Protein AF-A0A2H6N221-F1 (afdb_monomer_lite)

Organism: NCBI:txid3147026

pLDDT: mean 87.52, std 16.19, range [50.09, 98.5]

Radius of gyration: 20.12 Å; chains: 1; bounding box: 54×36×45 Å

Secondary structure (DSSP, 8-state):
-EEE-TTSS-EEE------TT-EEHHHHHS--TTTTHHHHTTTS----SS---TTTTSPPHHHHHHHHHHHHHHHHHHHHTT------STTTEEEETTTEEEE-STTHHHHHT--TT-S-TTTTHHHHHHHHHHH-

Sequence (136 aa):
VFTTKAFGEHSLVFAYDFHAGGETMMSRHFNDPSADGYFTKRKWGQHDGPLPRQHAGLLPESLIWAYIVQLSSALRTIHTAGLACRVMDPTKILVTGKTRLRVNCVGVFDVLTFDNSQNNPLALMAQYQQADLISL

Structure (mmCIF, N/CA/C/O backbone):
data_AF-A0A2H6N221-F1
#
_entry.id   AF-A0A2H6N221-F1
#
loop_
_atom_site.group_PDB
_atom_site.id
_atom_site.type_symbol
_atom_site.label_atom_id
_atom_site.label_alt_id
_atom_site.label_comp_id
_atom_site.label_asym_id
_atom_site.label_entity_id
_atom_site.label_seq_id
_atom_site.pdbx_PDB_ins_code
_atom_site.Cartn_x
_atom_site.Cartn_y
_atom_site.Cartn_z
_atom_site.occupancy
_atom_site.B_iso_or_equiv
_atom_site.auth_seq_id
_atom_site.auth_comp_id
_atom_site.auth_asym_id
_atom_site.auth_atom_id
_atom_site.pdbx_PDB_model_num
ATOM 1 N N . VAL A 1 1 ? -12.665 -6.117 8.093 1.00 95.44 1 VAL A N 1
ATOM 2 C CA . VAL A 1 1 ? -11.878 -6.191 9.348 1.00 95.44 1 VAL A CA 1
ATOM 3 C C . VAL A 1 1 ? -12.764 -6.766 10.442 1.00 95.44 1 VAL A C 1
ATOM 5 O O . VAL A 1 1 ? -13.942 -6.431 10.459 1.00 95.44 1 VAL A O 1
ATOM 8 N N . PHE A 1 2 ? -12.254 -7.661 11.288 1.00 97.88 2 PHE A N 1
ATOM 9 C CA . PHE A 1 2 ? -13.006 -8.221 12.421 1.00 97.88 2 PHE A CA 1
ATOM 10 C C . PHE A 1 2 ? -12.068 -8.686 13.541 1.00 97.88 2 PHE A C 1
ATOM 12 O O . PHE A 1 2 ? -10.901 -8.981 13.290 1.00 97.88 2 PHE A O 1
ATOM 19 N N . THR A 1 3 ? -12.573 -8.761 14.773 1.00 98.25 3 THR A N 1
ATOM 20 C CA . THR A 1 3 ? -11.846 -9.325 15.919 1.00 98.25 3 THR A CA 1
ATOM 21 C C . THR A 1 3 ? -12.221 -10.792 16.122 1.00 98.25 3 THR A C 1
ATOM 23 O O . THR A 1 3 ? -13.339 -11.209 15.823 1.00 98.25 3 THR A O 1
ATOM 26 N N . THR A 1 4 ? -11.286 -11.608 16.605 1.00 98.31 4 THR A N 1
ATOM 27 C CA . THR A 1 4 ? -11.520 -13.036 16.855 1.00 98.31 4 THR A CA 1
ATOM 28 C C . THR A 1 4 ? -10.635 -13.562 17.980 1.00 98.31 4 THR A C 1
ATOM 30 O O . THR A 1 4 ? -9.592 -12.986 18.278 1.00 98.31 4 THR A O 1
ATOM 33 N N . LYS A 1 5 ? -11.063 -14.672 18.590 1.00 98.31 5 LYS A N 1
ATOM 34 C CA . LYS A 1 5 ? -10.266 -15.482 19.527 1.00 98.31 5 LYS A CA 1
ATOM 35 C C . LYS A 1 5 ? -9.899 -16.862 18.976 1.00 98.31 5 LYS A C 1
ATOM 37 O O . LYS A 1 5 ? -9.374 -17.698 19.704 1.00 98.31 5 LYS A O 1
ATOM 42 N N . ALA A 1 6 ? -10.184 -17.120 17.698 1.00 98.31 6 ALA A N 1
ATOM 43 C CA . ALA A 1 6 ? -9.991 -18.434 17.082 1.00 98.31 6 ALA A CA 1
ATOM 44 C C . ALA A 1 6 ? -8.524 -18.912 17.073 1.00 98.31 6 ALA A C 1
ATOM 46 O O . ALA A 1 6 ? -8.283 -20.108 16.962 1.00 98.31 6 ALA A O 1
ATOM 47 N N . PHE A 1 7 ? -7.558 -17.999 17.225 1.00 97.50 7 PHE A N 1
ATOM 48 C CA . PHE A 1 7 ? -6.124 -18.306 17.285 1.00 97.50 7 PHE A CA 1
ATOM 49 C C . PHE A 1 7 ? -5.602 -18.575 18.709 1.00 97.50 7 PHE A C 1
ATOM 51 O O . PHE A 1 7 ? -4.403 -18.746 18.894 1.00 97.50 7 PHE A O 1
ATOM 58 N N . GLY A 1 8 ? -6.478 -18.609 19.720 1.00 98.00 8 GLY A N 1
ATOM 59 C CA . GLY A 1 8 ? -6.095 -18.799 21.126 1.00 98.00 8 GLY A CA 1
ATOM 60 C C . GLY A 1 8 ? -5.760 -17.505 21.879 1.00 98.00 8 GLY A C 1
ATOM 61 O O . GLY A 1 8 ? -5.538 -17.544 23.085 1.00 98.00 8 GLY A O 1
ATOM 62 N N . GLU A 1 9 ? -5.791 -16.355 21.206 1.00 97.56 9 GLU A N 1
ATOM 63 C CA . GLU A 1 9 ? -5.550 -15.028 21.782 1.00 97.56 9 GLU A CA 1
ATOM 64 C C . GLU A 1 9 ? -6.491 -13.971 21.184 1.00 97.56 9 GLU A C 1
ATOM 66 O O . GLU A 1 9 ? -7.255 -14.251 20.263 1.00 97.56 9 GLU A O 1
ATOM 71 N N . HIS A 1 10 ? -6.472 -12.747 21.718 1.00 97.88 10 HIS A N 1
ATOM 72 C CA . HIS A 1 10 ? -7.235 -11.634 21.153 1.00 97.88 10 HIS A CA 1
ATOM 73 C C . HIS A 1 10 ? -6.572 -11.134 19.863 1.00 97.88 10 HIS A C 1
ATOM 75 O O . HIS A 1 10 ? -5.553 -10.452 19.919 1.00 97.88 10 HIS A O 1
ATOM 81 N N . SER A 1 11 ? -7.172 -11.426 18.708 1.00 97.88 11 SER A N 1
ATOM 82 C CA . SER A 1 11 ? -6.614 -11.067 17.400 1.00 97.88 11 SER A CA 1
ATOM 83 C C . SER A 1 11 ? -7.524 -10.121 16.617 1.00 97.88 11 SER A C 1
ATOM 85 O O . SER A 1 11 ? -8.754 -10.204 16.685 1.00 97.88 11 SER A O 1
ATOM 87 N N . LEU A 1 12 ? -6.907 -9.255 15.813 1.00 97.62 12 LEU A N 1
ATOM 88 C CA . LEU A 1 12 ? -7.564 -8.417 14.812 1.00 97.62 12 LEU A CA 1
ATOM 89 C C . LEU A 1 12 ? -7.182 -8.921 13.417 1.00 97.62 12 LEU A C 1
ATOM 91 O O . LEU A 1 12 ? -6.000 -9.043 13.103 1.00 97.62 12 LEU A O 1
ATOM 95 N N . VAL A 1 13 ? -8.176 -9.213 12.580 1.00 97.62 13 VAL A N 1
ATOM 96 C CA . VAL A 1 13 ? -7.981 -9.804 11.252 1.00 97.62 13 VAL A CA 1
ATOM 97 C C . VAL A 1 13 ? -8.405 -8.827 10.160 1.00 97.62 13 VAL A C 1
ATOM 99 O O . VAL A 1 13 ? -9.528 -8.307 10.145 1.00 97.62 13 VAL A O 1
ATOM 102 N N . PHE A 1 14 ? -7.503 -8.630 9.200 1.00 97.69 14 PHE A N 1
ATOM 103 C CA . PHE A 1 14 ? -7.739 -7.883 7.970 1.00 97.69 14 PHE A CA 1
ATOM 104 C C . PHE A 1 14 ? -7.826 -8.867 6.804 1.00 97.69 14 PHE A C 1
ATOM 106 O O . PHE A 1 14 ? -6.880 -9.599 6.529 1.00 97.69 14 PHE A O 1
ATOM 113 N N . ALA A 1 15 ? -8.981 -8.898 6.143 1.00 97.38 15 ALA A N 1
ATOM 114 C CA . ALA A 1 15 ? -9.203 -9.709 4.956 1.00 97.38 15 ALA A CA 1
ATOM 115 C C . ALA A 1 15 ? -9.028 -8.831 3.712 1.00 97.38 15 ALA A C 1
ATOM 117 O O . ALA A 1 15 ? -9.639 -7.765 3.628 1.00 97.38 15 ALA A O 1
ATOM 118 N N . TYR A 1 16 ? -8.205 -9.298 2.776 1.00 96.56 16 TYR A N 1
ATOM 119 C CA . TYR A 1 16 ? -7.918 -8.658 1.493 1.00 96.56 16 TYR A CA 1
ATOM 120 C C . TYR A 1 16 ? -8.149 -9.654 0.358 1.00 96.56 16 TYR A C 1
ATOM 122 O O . TYR A 1 16 ? -8.196 -10.866 0.587 1.00 96.56 16 TYR A O 1
ATOM 130 N N . ASP A 1 17 ? -8.236 -9.143 -0.867 1.00 96.94 17 ASP A N 1
ATOM 131 C CA . ASP A 1 17 ? -8.273 -9.984 -2.057 1.00 96.94 17 ASP A CA 1
ATOM 132 C C . ASP A 1 17 ? -6.998 -10.828 -2.172 1.00 96.94 17 ASP A C 1
ATOM 134 O O . ASP A 1 17 ? -5.873 -10.345 -2.006 1.00 96.94 17 ASP A O 1
ATOM 138 N N . PHE A 1 18 ? -7.173 -12.109 -2.494 1.00 96.12 18 PHE A N 1
ATOM 139 C CA . PHE A 1 18 ? -6.055 -13.007 -2.744 1.00 96.12 18 PHE A CA 1
ATOM 140 C C . PHE A 1 18 ? -5.535 -12.840 -4.176 1.00 96.12 18 PHE A C 1
ATOM 142 O O . PHE A 1 18 ? -6.284 -12.914 -5.153 1.00 96.12 18 PHE A O 1
ATOM 149 N N . HIS A 1 19 ? -4.221 -12.667 -4.311 1.00 95.62 19 HIS A N 1
ATOM 150 C CA . HIS A 1 19 ? -3.548 -12.546 -5.600 1.00 95.62 19 HIS A CA 1
ATOM 151 C C . HIS A 1 19 ? -2.468 -13.622 -5.740 1.00 95.62 19 HIS A C 1
ATOM 153 O O . HIS A 1 19 ? -1.372 -13.498 -5.195 1.00 95.62 19 HIS A O 1
ATOM 159 N N . ALA A 1 20 ? -2.786 -14.686 -6.484 1.00 95.75 20 ALA A N 1
ATOM 160 C CA . ALA A 1 20 ? -1.884 -15.814 -6.694 1.00 95.75 20 ALA A CA 1
ATOM 161 C C . ALA A 1 20 ? -0.568 -15.386 -7.369 1.00 95.75 20 ALA A C 1
ATOM 163 O O . ALA A 1 20 ? -0.574 -14.617 -8.333 1.00 95.75 20 ALA A O 1
ATOM 164 N N . GLY A 1 21 ? 0.556 -15.901 -6.862 1.00 93.44 21 GLY A N 1
ATOM 165 C CA . GLY A 1 21 ? 1.894 -15.584 -7.374 1.00 93.44 21 GLY A CA 1
ATOM 166 C C . GLY A 1 21 ? 2.346 -14.142 -7.123 1.00 93.44 21 GLY A C 1
ATOM 167 O O . GLY A 1 21 ? 3.283 -13.690 -7.773 1.00 93.44 21 GLY A O 1
ATOM 168 N N . GLY A 1 22 ? 1.671 -13.405 -6.234 1.00 94.81 22 GLY A N 1
ATOM 169 C CA . GLY A 1 22 ? 2.119 -12.085 -5.804 1.00 94.81 22 GLY A CA 1
ATOM 170 C C . GLY A 1 22 ? 3.364 -12.173 -4.927 1.00 94.81 22 GLY A C 1
ATOM 171 O O . GLY A 1 22 ? 3.369 -12.877 -3.922 1.00 94.81 22 GLY A O 1
ATOM 172 N N . GLU A 1 23 ? 4.399 -11.425 -5.292 1.00 95.69 23 GLU A N 1
ATOM 173 C CA . GLU A 1 23 ? 5.628 -11.254 -4.513 1.00 95.69 23 GLU A CA 1
ATOM 174 C C . GLU A 1 23 ? 5.773 -9.791 -4.091 1.00 95.69 23 GLU A C 1
ATOM 176 O O . GLU A 1 23 ? 5.263 -8.894 -4.762 1.00 95.69 23 GLU A O 1
ATOM 181 N N . THR A 1 24 ? 6.452 -9.514 -2.979 1.00 97.00 24 THR A N 1
ATOM 182 C CA . THR A 1 24 ? 6.713 -8.122 -2.595 1.00 97.00 24 THR A CA 1
ATOM 183 C C . THR A 1 24 ? 7.733 -7.496 -3.543 1.00 97.00 24 THR A C 1
ATOM 185 O O . THR A 1 24 ? 8.654 -8.164 -4.016 1.00 97.00 24 THR A O 1
ATOM 188 N N . MET A 1 25 ? 7.607 -6.194 -3.794 1.00 96.00 25 MET A N 1
ATOM 189 C CA . MET A 1 25 ? 8.588 -5.423 -4.556 1.00 96.00 25 MET A CA 1
ATOM 190 C C . MET A 1 25 ? 9.985 -5.563 -3.940 1.00 96.00 25 MET A C 1
ATOM 192 O O . MET A 1 25 ? 10.957 -5.724 -4.676 1.00 96.00 25 MET A O 1
ATOM 196 N N . MET A 1 26 ? 10.060 -5.595 -2.603 1.00 95.19 26 MET A N 1
ATOM 197 C CA . MET A 1 26 ? 11.273 -5.912 -1.844 1.00 95.19 26 MET A CA 1
ATOM 198 C C . MET A 1 26 ? 11.892 -7.246 -2.285 1.00 95.19 26 MET A C 1
ATOM 200 O O . MET A 1 26 ? 13.044 -7.283 -2.702 1.00 95.19 26 MET A O 1
ATOM 204 N N . SER A 1 27 ? 11.126 -8.340 -2.246 1.00 93.69 27 SER A N 1
ATOM 205 C CA . SER A 1 27 ? 11.622 -9.665 -2.643 1.00 93.69 27 SER A CA 1
ATOM 206 C C . SER A 1 27 ? 12.062 -9.697 -4.106 1.00 93.69 27 SER A C 1
ATOM 208 O O . SER A 1 27 ? 13.063 -10.322 -4.445 1.00 93.69 27 SER A O 1
ATOM 210 N N . ARG A 1 28 ? 11.306 -9.020 -4.973 1.00 92.19 28 ARG A N 1
ATOM 211 C CA . ARG A 1 28 ? 11.487 -9.066 -6.422 1.00 92.19 28 ARG A CA 1
ATOM 212 C C . ARG A 1 28 ? 12.748 -8.350 -6.899 1.00 92.19 28 ARG A C 1
ATOM 214 O O . ARG A 1 28 ? 13.399 -8.841 -7.818 1.00 92.19 28 ARG A O 1
ATOM 221 N N . HIS A 1 29 ? 13.070 -7.202 -6.304 1.00 90.62 29 HIS A N 1
ATOM 222 C CA . HIS A 1 29 ? 14.120 -6.313 -6.820 1.00 90.62 29 HIS A CA 1
ATOM 223 C C . HIS A 1 29 ? 15.267 -6.047 -5.846 1.00 90.62 29 HIS A C 1
ATOM 225 O O . HIS A 1 29 ? 16.321 -5.601 -6.285 1.00 90.62 29 HIS A O 1
ATOM 231 N N . PHE A 1 30 ? 15.091 -6.318 -4.550 1.00 86.81 30 PHE A N 1
ATOM 232 C CA . PHE A 1 30 ? 16.044 -5.915 -3.506 1.00 86.81 30 PHE A CA 1
ATOM 233 C C . PHE A 1 30 ? 16.649 -7.094 -2.732 1.00 86.81 30 PHE A C 1
ATOM 235 O O . PHE A 1 30 ? 17.415 -6.881 -1.800 1.00 86.81 30 PHE A O 1
ATOM 242 N N . ASN A 1 31 ? 16.317 -8.335 -3.097 1.00 82.06 31 ASN A N 1
ATOM 243 C CA . ASN A 1 31 ? 16.787 -9.534 -2.396 1.00 82.06 31 ASN A CA 1
ATOM 244 C C . ASN A 1 31 ? 18.017 -10.194 -3.053 1.00 82.06 31 ASN A C 1
ATOM 246 O O . ASN A 1 31 ? 18.376 -11.307 -2.680 1.00 82.06 31 ASN A O 1
ATOM 250 N N . ASP A 1 32 ? 18.642 -9.542 -4.043 1.00 71.94 32 ASP A N 1
ATOM 251 C CA . ASP A 1 32 ? 19.857 -10.029 -4.709 1.00 71.94 32 ASP A CA 1
ATOM 252 C C . ASP A 1 32 ? 21.118 -9.372 -4.105 1.00 71.94 32 ASP A C 1
ATOM 254 O O . ASP A 1 32 ? 21.382 -8.198 -4.381 1.00 71.94 32 ASP A O 1
ATOM 258 N N . PRO A 1 33 ? 21.946 -10.113 -3.338 1.00 60.91 33 PRO A N 1
ATOM 259 C CA . PRO A 1 33 ? 23.198 -9.603 -2.767 1.00 60.91 33 PRO A CA 1
ATOM 260 C C . PRO A 1 33 ? 24.234 -9.199 -3.827 1.00 60.91 33 PRO A C 1
ATOM 262 O O . PRO A 1 33 ? 25.193 -8.485 -3.535 1.00 60.91 33 PRO A O 1
ATOM 265 N N . SER A 1 34 ? 24.072 -9.674 -5.064 1.00 60.00 34 SER A N 1
ATOM 266 C CA . SER A 1 34 ? 24.985 -9.416 -6.181 1.00 60.00 34 SER A CA 1
ATOM 267 C C . SER A 1 34 ? 24.803 -8.016 -6.771 1.00 60.00 34 SER A C 1
ATOM 269 O O . SER A 1 34 ? 25.721 -7.497 -7.413 1.00 60.00 34 SER A O 1
ATOM 271 N N . ALA A 1 35 ? 23.634 -7.399 -6.568 1.00 59.19 35 ALA A N 1
ATOM 272 C CA . ALA A 1 35 ? 23.275 -6.109 -7.153 1.00 59.19 35 ALA A CA 1
ATOM 273 C C . ALA A 1 35 ? 24.147 -4.955 -6.615 1.00 59.19 35 ALA A C 1
ATOM 275 O O . ALA A 1 35 ? 24.574 -4.088 -7.383 1.00 59.19 35 ALA A O 1
ATOM 276 N N . ASP A 1 36 ? 24.525 -5.003 -5.333 1.00 54.00 36 ASP A N 1
ATOM 277 C CA . ASP A 1 36 ? 25.389 -4.003 -4.679 1.00 54.00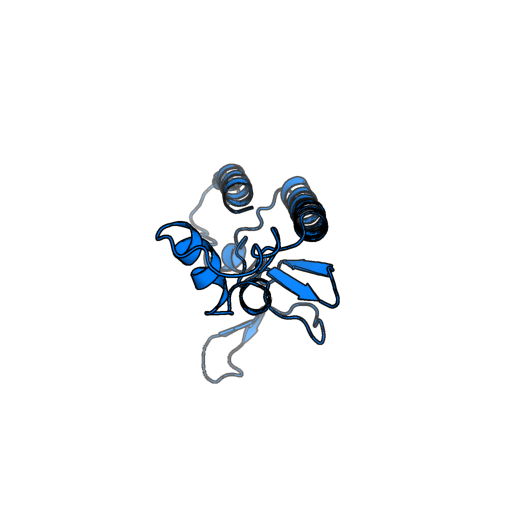 36 ASP A CA 1
ATOM 278 C C . ASP A 1 36 ? 26.845 -4.023 -5.190 1.00 54.00 36 ASP A C 1
ATOM 280 O O . ASP A 1 36 ? 27.565 -3.013 -5.163 1.00 54.00 36 ASP A O 1
ATOM 284 N N . GLY A 1 37 ? 27.292 -5.161 -5.731 1.00 52.25 37 GLY A N 1
ATOM 285 C CA . GLY A 1 37 ? 28.636 -5.333 -6.290 1.00 52.25 37 GLY A CA 1
ATOM 286 C C . GLY A 1 37 ? 28.889 -4.514 -7.563 1.00 52.25 37 GLY A C 1
ATOM 287 O O . GLY A 1 37 ? 30.035 -4.181 -7.878 1.00 52.25 37 GLY A O 1
ATOM 288 N N . TYR A 1 38 ? 27.836 -4.143 -8.297 1.00 54.94 38 TYR A N 1
ATOM 289 C CA . TYR A 1 38 ? 27.963 -3.428 -9.573 1.00 54.94 38 TYR A CA 1
ATOM 290 C C . TYR A 1 38 ? 28.254 -1.930 -9.409 1.00 54.94 38 TYR A C 1
ATOM 292 O O . TYR A 1 38 ? 28.907 -1.323 -10.263 1.00 54.94 38 TYR A O 1
ATOM 300 N N . PHE A 1 39 ? 27.814 -1.313 -8.309 1.00 53.31 39 PHE A N 1
ATOM 301 C CA . PHE A 1 39 ? 28.152 0.083 -8.006 1.00 53.31 39 PHE A CA 1
ATOM 302 C C . PHE A 1 39 ? 29.555 0.225 -7.411 1.00 53.31 39 PHE A C 1
ATOM 304 O O . PHE A 1 39 ? 30.275 1.162 -7.756 1.00 53.31 39 PHE A O 1
ATOM 311 N N . THR A 1 40 ? 29.978 -0.717 -6.570 1.00 52.00 40 THR A N 1
ATOM 312 C CA . THR A 1 40 ? 31.289 -0.680 -5.903 1.00 52.00 40 THR A CA 1
ATOM 313 C C . THR A 1 40 ? 32.449 -1.008 -6.846 1.00 52.00 40 THR A C 1
ATOM 315 O O . THR A 1 40 ? 33.486 -0.345 -6.777 1.00 52.00 40 THR A O 1
ATOM 318 N N . LYS A 1 41 ? 32.267 -1.915 -7.820 1.00 51.28 41 LYS A N 1
ATOM 319 C CA . LYS A 1 41 ? 33.282 -2.196 -8.859 1.00 51.28 41 LYS A CA 1
ATOM 320 C C . LYS A 1 41 ? 33.550 -1.039 -9.829 1.00 51.28 41 LYS A C 1
ATOM 322 O O . LYS A 1 41 ? 34.541 -1.080 -10.549 1.00 51.28 41 LYS A O 1
ATOM 327 N N . ARG A 1 42 ? 32.719 0.012 -9.845 1.00 52.91 42 ARG A N 1
ATOM 328 C CA . ARG A 1 42 ? 32.990 1.231 -10.629 1.00 52.91 42 ARG A CA 1
ATOM 329 C C . ARG A 1 42 ? 33.999 2.175 -9.965 1.00 52.91 42 ARG A C 1
ATOM 331 O O . ARG A 1 42 ? 34.526 3.042 -10.653 1.00 52.91 42 ARG A O 1
ATOM 338 N N . LYS A 1 43 ? 34.270 2.036 -8.657 1.00 51.06 43 LYS A N 1
ATOM 339 C CA . LYS A 1 43 ? 35.086 3.004 -7.896 1.00 51.06 43 LYS A CA 1
ATOM 340 C C . LYS A 1 43 ? 36.568 2.646 -7.746 1.00 51.06 43 LYS A C 1
ATOM 342 O O . LYS A 1 43 ? 37.347 3.540 -7.435 1.00 51.06 43 LYS A O 1
ATOM 347 N N . TRP A 1 44 ? 36.967 1.393 -7.965 1.00 50.09 44 TRP A N 1
ATOM 348 C CA . TRP A 1 44 ? 38.367 0.963 -7.860 1.00 50.09 44 TRP A CA 1
ATOM 349 C C . TRP A 1 44 ? 38.763 0.164 -9.100 1.00 50.09 44 TRP A C 1
ATOM 351 O O . TRP A 1 44 ? 38.283 -0.944 -9.320 1.00 50.09 44 TRP A O 1
ATOM 361 N N . GLY A 1 45 ? 39.573 0.796 -9.948 1.00 58.25 45 GLY A N 1
ATOM 362 C CA . GLY A 1 45 ? 39.856 0.361 -11.307 1.00 58.25 45 GLY A CA 1
ATOM 363 C C . GLY A 1 45 ? 40.548 -0.997 -11.424 1.00 58.25 45 GLY A C 1
ATOM 364 O O . GLY A 1 45 ? 41.525 -1.280 -10.740 1.00 58.25 45 GLY A O 1
ATOM 365 N N . GLN A 1 46 ? 40.070 -1.781 -12.387 1.00 50.53 46 GLN A N 1
ATOM 366 C CA . GLN A 1 46 ? 40.858 -2.727 -13.173 1.00 50.53 46 GLN A CA 1
ATOM 367 C C . GLN A 1 46 ? 40.147 -2.876 -14.521 1.00 50.53 46 GLN A C 1
ATOM 369 O O . GLN A 1 46 ? 39.041 -3.407 -14.601 1.00 50.53 46 GLN A O 1
ATOM 374 N N . HIS A 1 47 ? 40.740 -2.298 -15.562 1.00 52.94 47 HIS A N 1
ATOM 375 C CA . HIS A 1 47 ? 40.171 -2.214 -16.902 1.00 52.94 47 HIS A CA 1
ATOM 376 C C . HIS A 1 47 ? 40.899 -3.197 -17.825 1.00 52.94 47 HIS A C 1
ATOM 378 O O . HIS A 1 47 ? 41.697 -2.773 -18.646 1.00 52.94 47 HIS A O 1
ATOM 384 N N . ASP A 1 48 ? 40.616 -4.493 -17.672 1.00 52.22 48 ASP A N 1
ATOM 385 C CA . ASP A 1 48 ? 41.054 -5.554 -18.598 1.00 52.22 48 ASP A CA 1
ATOM 386 C C . ASP A 1 48 ? 39.920 -6.570 -18.838 1.00 52.22 48 ASP A C 1
ATOM 388 O O . ASP A 1 48 ? 40.046 -7.778 -18.645 1.00 52.22 48 ASP A O 1
ATOM 392 N N . GLY A 1 49 ? 38.750 -6.068 -19.234 1.00 61.19 49 GLY A N 1
ATOM 393 C CA . GLY A 1 49 ? 37.609 -6.886 -19.641 1.00 61.19 49 GLY A CA 1
ATOM 394 C C . GLY A 1 49 ? 36.632 -6.082 -20.501 1.00 61.19 49 GLY A C 1
ATOM 395 O O . GLY A 1 49 ? 36.645 -4.850 -20.430 1.00 61.19 49 GLY A O 1
ATOM 396 N N . PRO A 1 50 ? 35.798 -6.736 -21.335 1.00 54.56 50 PRO A N 1
ATOM 397 C CA . PRO A 1 50 ? 34.821 -6.034 -22.160 1.00 54.56 50 PRO A CA 1
ATOM 398 C C . PRO A 1 50 ? 33.936 -5.150 -21.277 1.00 54.56 50 PRO A C 1
ATOM 400 O O . PRO A 1 50 ? 33.471 -5.591 -20.225 1.00 54.56 50 PRO A O 1
ATOM 403 N N . LEU A 1 51 ? 33.739 -3.899 -21.713 1.00 53.12 51 LEU A N 1
ATOM 404 C CA . LEU A 1 51 ? 32.968 -2.875 -21.007 1.00 53.12 51 LEU A CA 1
ATOM 405 C C . LEU A 1 51 ? 31.678 -3.487 -20.434 1.00 53.12 51 LEU A C 1
ATOM 407 O O . LEU A 1 51 ? 30.887 -4.053 -21.200 1.00 53.12 51 LEU A O 1
ATOM 411 N N . PRO A 1 52 ? 31.438 -3.405 -19.113 1.00 51.34 52 PRO A N 1
ATOM 412 C CA . PRO A 1 52 ? 30.204 -3.913 -18.546 1.00 51.34 52 PRO A CA 1
ATOM 413 C C . PRO A 1 52 ? 29.034 -3.170 -19.196 1.00 51.34 52 PRO A C 1
ATOM 415 O O . PRO A 1 52 ? 29.026 -1.940 -19.274 1.00 51.34 52 PRO A O 1
ATOM 418 N N . ARG A 1 53 ? 28.055 -3.928 -19.707 1.00 54.91 53 ARG A N 1
ATOM 419 C CA . ARG A 1 53 ? 26.822 -3.381 -20.290 1.00 54.91 53 ARG A CA 1
ATOM 420 C C . ARG A 1 53 ? 26.242 -2.335 -19.336 1.00 54.91 53 ARG A C 1
ATOM 422 O O . ARG A 1 53 ? 26.058 -2.632 -18.159 1.00 54.91 53 ARG A O 1
ATOM 429 N N . GLN A 1 54 ? 25.905 -1.153 -19.856 1.00 51.91 54 GLN A N 1
ATOM 430 C CA . GLN A 1 54 ? 25.432 0.013 -19.088 1.00 51.91 54 GLN A CA 1
ATOM 431 C C . GLN A 1 54 ? 24.224 -0.269 -18.167 1.00 51.91 54 GLN A C 1
ATOM 433 O O . GLN A 1 54 ? 23.951 0.521 -17.270 1.00 51.91 54 GLN A O 1
ATOM 438 N N . HIS A 1 55 ? 23.528 -1.400 -18.344 1.00 51.56 55 HIS A N 1
ATOM 439 C CA . HIS A 1 55 ? 22.349 -1.810 -17.573 1.00 51.56 55 HIS A CA 1
ATOM 440 C C . HIS A 1 55 ? 22.549 -3.085 -16.735 1.00 51.56 55 HIS A C 1
ATOM 442 O O . HIS A 1 55 ? 21.569 -3.670 -16.281 1.00 51.56 55 HIS A O 1
ATOM 448 N N . ALA A 1 56 ? 23.777 -3.583 -16.564 1.00 54.16 56 ALA A N 1
ATOM 449 C CA . ALA A 1 56 ? 24.008 -4.814 -15.808 1.00 54.16 56 ALA A CA 1
ATOM 450 C C . ALA A 1 56 ? 23.635 -4.613 -14.323 1.00 54.16 56 ALA A C 1
ATOM 452 O O . ALA A 1 56 ? 24.396 -4.016 -13.568 1.00 54.16 56 ALA A O 1
ATOM 453 N N . GLY A 1 57 ? 22.438 -5.072 -13.942 1.00 67.12 57 GLY A N 1
ATOM 454 C CA . GLY A 1 57 ? 21.900 -5.017 -12.577 1.00 67.12 57 GLY A CA 1
ATOM 455 C C . GLY A 1 57 ? 20.910 -3.879 -12.290 1.00 67.12 57 GLY A C 1
ATOM 456 O O . GLY A 1 57 ? 20.314 -3.871 -11.220 1.00 67.12 57 GLY A O 1
ATOM 457 N N . LEU A 1 58 ? 20.691 -2.938 -13.218 1.00 81.38 58 LEU A N 1
ATOM 458 C CA . LEU A 1 58 ? 19.714 -1.854 -13.038 1.00 81.38 58 LEU A CA 1
ATOM 459 C C . LEU A 1 58 ? 18.347 -2.229 -13.617 1.00 81.38 58 LEU A C 1
ATOM 461 O O . LEU A 1 58 ? 18.259 -2.899 -14.649 1.00 81.38 58 LEU A O 1
ATOM 465 N N . LEU A 1 59 ? 17.275 -1.751 -12.980 1.00 87.94 59 LEU A N 1
ATOM 466 C CA . LEU A 1 59 ? 15.926 -1.914 -13.515 1.00 87.94 59 LEU A CA 1
ATOM 467 C C . LEU A 1 59 ? 15.764 -1.116 -14.819 1.00 87.94 59 LEU A C 1
ATOM 469 O O . LEU A 1 59 ? 16.229 0.024 -14.895 1.00 87.94 59 LEU A O 1
ATOM 473 N N . PRO A 1 60 ? 15.082 -1.670 -15.840 1.00 91.06 60 PRO A N 1
ATOM 474 C CA . PRO A 1 60 ? 14.754 -0.919 -17.043 1.00 91.06 60 PRO A CA 1
ATOM 475 C C . PRO A 1 60 ? 13.927 0.325 -16.707 1.00 91.06 60 PRO A C 1
ATOM 477 O O . PRO A 1 60 ? 12.946 0.236 -15.969 1.00 91.06 60 PRO A O 1
ATOM 480 N N . GLU A 1 61 ? 14.259 1.467 -17.304 1.00 93.75 61 GLU A N 1
ATOM 481 C CA . GLU A 1 61 ? 13.545 2.729 -17.068 1.00 93.75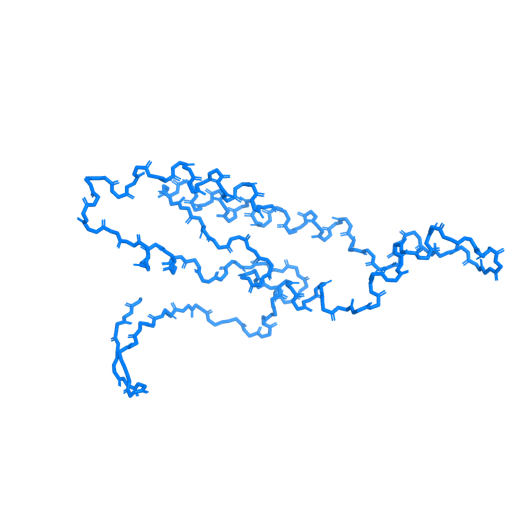 61 GLU A CA 1
ATOM 482 C C . GLU A 1 61 ? 12.039 2.609 -17.360 1.00 93.75 61 GLU A C 1
ATOM 484 O O . GLU A 1 61 ? 11.203 3.080 -16.595 1.00 93.75 61 GLU A O 1
ATOM 489 N N . SER A 1 62 ? 11.676 1.885 -18.422 1.00 95.81 62 SER A N 1
ATOM 490 C CA . SER A 1 62 ? 10.278 1.614 -18.770 1.00 95.81 62 SER A CA 1
ATOM 491 C C . SER A 1 62 ? 9.517 0.865 -17.672 1.00 95.81 62 SER A C 1
ATOM 493 O O . SER A 1 62 ? 8.320 1.092 -17.490 1.00 95.81 62 SER A O 1
ATOM 495 N N . LEU A 1 63 ? 10.197 -0.004 -16.917 1.00 95.06 63 LEU A N 1
ATOM 496 C CA . LEU A 1 63 ? 9.611 -0.711 -15.782 1.00 95.06 63 LEU A CA 1
ATOM 497 C C . LEU A 1 63 ? 9.395 0.239 -14.601 1.00 95.06 63 LEU A C 1
ATOM 499 O O . LEU A 1 63 ? 8.328 0.212 -13.991 1.00 95.06 63 LEU A O 1
ATOM 503 N N . ILE A 1 64 ? 10.374 1.104 -14.323 1.00 95.62 64 ILE A N 1
ATOM 504 C CA . ILE A 1 64 ? 10.277 2.129 -13.276 1.00 95.62 64 ILE A CA 1
ATOM 505 C C . ILE A 1 64 ? 9.105 3.069 -13.578 1.00 95.62 64 ILE A C 1
ATOM 507 O O . ILE A 1 64 ? 8.247 3.274 -12.722 1.00 95.62 64 ILE A O 1
ATOM 511 N N . TRP A 1 65 ? 8.987 3.563 -14.813 1.00 97.50 65 TRP A N 1
ATOM 512 C CA . TRP A 1 65 ? 7.860 4.409 -15.215 1.00 97.50 65 TRP A CA 1
ATOM 513 C C . TRP A 1 65 ? 6.514 3.696 -15.098 1.00 97.50 65 TRP A C 1
ATOM 515 O O . TRP A 1 65 ? 5.550 4.283 -14.606 1.00 97.50 65 TRP A O 1
ATOM 525 N N . ALA A 1 66 ? 6.438 2.419 -15.483 1.00 97.50 66 ALA A N 1
ATOM 526 C CA . ALA A 1 66 ? 5.222 1.628 -15.306 1.00 97.50 66 ALA A CA 1
ATOM 527 C C . ALA A 1 66 ? 4.823 1.496 -13.825 1.00 97.50 66 ALA A C 1
ATOM 529 O O . ALA A 1 66 ? 3.629 1.454 -13.516 1.00 97.50 66 ALA A O 1
ATOM 530 N N . TYR A 1 67 ? 5.794 1.430 -12.913 1.00 97.62 67 TYR A N 1
ATOM 531 C CA . TYR A 1 67 ? 5.549 1.414 -11.473 1.00 97.62 67 TYR A CA 1
ATOM 532 C C . TYR A 1 67 ? 5.096 2.773 -10.950 1.00 97.62 67 TYR A C 1
ATOM 534 O O . TYR A 1 67 ? 4.054 2.831 -10.301 1.00 97.62 67 TYR A O 1
ATOM 542 N N . ILE A 1 68 ? 5.804 3.852 -11.298 1.00 97.75 68 ILE A N 1
ATOM 543 C CA . ILE A 1 68 ? 5.454 5.222 -10.896 1.00 97.75 68 ILE A CA 1
ATOM 544 C C . ILE A 1 68 ? 4.013 5.535 -11.299 1.00 97.75 68 ILE A C 1
ATOM 546 O O . ILE A 1 68 ? 3.210 5.914 -10.455 1.00 97.75 68 ILE A O 1
ATOM 550 N N . VAL A 1 69 ? 3.636 5.284 -12.557 1.00 98.38 69 VAL A N 1
ATOM 551 C CA . VAL A 1 69 ? 2.272 5.555 -13.041 1.00 98.38 69 VAL A CA 1
ATOM 552 C C . VAL A 1 69 ? 1.216 4.795 -12.231 1.00 98.38 69 VAL A C 1
ATOM 554 O O . VAL A 1 69 ? 0.195 5.372 -11.857 1.00 98.38 69 VAL A O 1
ATOM 557 N N . GLN A 1 70 ? 1.450 3.516 -11.924 1.00 98.44 70 GLN A N 1
ATOM 558 C CA . GLN A 1 70 ? 0.504 2.710 -11.145 1.00 98.44 70 GLN A CA 1
ATOM 559 C C . GLN A 1 70 ? 0.409 3.166 -9.684 1.00 98.44 70 GLN A C 1
ATOM 561 O O . GLN A 1 70 ? -0.700 3.282 -9.160 1.00 98.44 70 GLN A O 1
ATOM 566 N N . LEU A 1 71 ? 1.540 3.448 -9.032 1.00 98.31 71 LEU A N 1
ATOM 567 C CA . LEU A 1 71 ? 1.570 3.896 -7.637 1.00 98.31 71 LEU A CA 1
ATOM 568 C C . LEU A 1 71 ? 0.975 5.299 -7.487 1.00 98.31 71 LEU A C 1
ATOM 570 O O . LEU A 1 71 ? 0.127 5.511 -6.623 1.00 98.31 71 LEU A O 1
ATOM 574 N N . SER A 1 72 ? 1.317 6.231 -8.380 1.00 98.31 72 SER A N 1
ATOM 575 C CA . SER A 1 72 ? 0.706 7.562 -8.416 1.00 98.31 72 SER A CA 1
ATOM 576 C C . SER A 1 72 ? -0.795 7.495 -8.696 1.00 98.31 72 SER A C 1
ATOM 578 O O . SER A 1 72 ? -1.560 8.259 -8.111 1.00 98.31 72 SER A O 1
ATOM 580 N N . SER A 1 73 ? -1.247 6.574 -9.558 1.00 98.44 73 SER A N 1
ATOM 581 C CA . SER A 1 73 ? -2.680 6.352 -9.77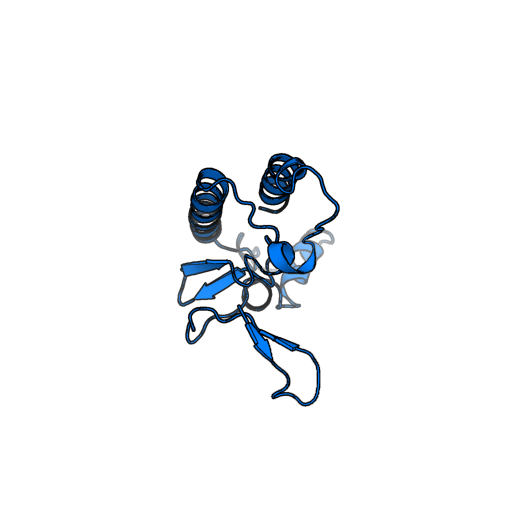6 1.00 98.44 73 SER A CA 1
ATOM 582 C C . SER A 1 73 ? -3.371 5.855 -8.507 1.00 98.44 73 SER A C 1
ATOM 584 O O . SER A 1 73 ? -4.453 6.342 -8.188 1.00 98.44 73 SER A O 1
ATOM 586 N N . ALA A 1 74 ? -2.762 4.917 -7.775 1.00 98.06 74 ALA A N 1
ATOM 587 C CA . ALA A 1 74 ? -3.310 4.412 -6.518 1.00 98.06 74 ALA A CA 1
ATOM 588 C C . ALA A 1 74 ? -3.392 5.515 -5.451 1.00 98.06 74 ALA A C 1
ATOM 590 O O . ALA A 1 74 ? -4.454 5.705 -4.856 1.00 98.06 74 ALA A O 1
ATOM 591 N N . LEU A 1 75 ? -2.320 6.296 -5.263 1.00 98.19 75 LEU A N 1
ATOM 592 C CA . LEU A 1 75 ? -2.325 7.432 -4.335 1.00 98.19 75 LEU A CA 1
ATOM 593 C C . LEU A 1 75 ? -3.367 8.475 -4.714 1.00 98.19 75 LEU A C 1
ATOM 595 O O . LEU A 1 75 ? -4.107 8.927 -3.848 1.00 98.19 75 LEU A O 1
ATOM 599 N N . ARG A 1 76 ? -3.490 8.815 -6.003 1.00 98.44 76 ARG A N 1
ATOM 600 C CA . ARG A 1 76 ? -4.519 9.753 -6.467 1.00 98.44 76 ARG A CA 1
ATOM 601 C C . ARG A 1 76 ? -5.912 9.287 -6.057 1.00 98.44 76 ARG A C 1
ATOM 603 O O . ARG A 1 76 ? -6.690 10.103 -5.568 1.00 98.44 76 ARG A O 1
ATOM 610 N N . THR A 1 77 ? -6.229 8.004 -6.235 1.00 98.50 77 THR A N 1
ATOM 611 C CA . THR A 1 77 ? -7.520 7.438 -5.820 1.00 98.50 77 THR A CA 1
ATOM 612 C C . THR A 1 77 ? -7.723 7.543 -4.308 1.00 98.50 77 THR A C 1
ATOM 614 O O . THR A 1 77 ? -8.778 8.003 -3.878 1.00 98.50 77 THR A O 1
ATOM 617 N N . ILE A 1 78 ? -6.717 7.177 -3.508 1.00 98.06 78 ILE A N 1
ATOM 618 C CA . ILE A 1 78 ? -6.782 7.222 -2.037 1.00 98.06 78 ILE A CA 1
ATOM 619 C C . ILE A 1 78 ? -6.954 8.665 -1.537 1.00 98.06 78 ILE A C 1
ATOM 621 O O . ILE A 1 78 ? -7.861 8.952 -0.759 1.00 98.06 78 ILE A O 1
ATOM 625 N N . HIS A 1 79 ? -6.131 9.594 -2.025 1.00 98.25 79 HIS A N 1
ATOM 626 C CA . HIS A 1 79 ? -6.142 10.994 -1.590 1.00 98.25 79 HIS A CA 1
ATOM 627 C C . HIS A 1 79 ? -7.417 11.722 -2.014 1.00 98.25 79 HIS A C 1
ATOM 629 O O . HIS A 1 79 ? -7.967 12.495 -1.232 1.00 98.25 79 HIS A O 1
ATOM 635 N N . THR A 1 80 ? -7.948 11.430 -3.207 1.00 98.38 80 THR A N 1
ATOM 636 C CA . THR A 1 80 ? -9.229 12.000 -3.673 1.00 98.38 80 THR A CA 1
ATOM 637 C C . THR A 1 80 ? -10.408 11.524 -2.818 1.00 98.38 80 THR A C 1
ATOM 639 O O . THR A 1 80 ? -11.386 12.249 -2.669 1.00 98.38 80 THR A O 1
ATOM 642 N N . ALA A 1 81 ? -10.307 10.340 -2.207 1.00 97.69 81 ALA A N 1
ATOM 643 C CA . ALA A 1 81 ? -11.288 9.845 -1.241 1.00 97.69 81 ALA A CA 1
ATOM 644 C C . ALA A 1 81 ? -11.142 10.472 0.164 1.00 97.69 81 ALA A C 1
ATOM 646 O O . ALA A 1 81 ? -11.874 10.090 1.073 1.00 97.69 81 ALA A O 1
ATOM 647 N N . GLY A 1 82 ? -10.210 11.412 0.363 1.00 96.38 82 GLY A N 1
ATOM 648 C CA . GLY A 1 82 ? -9.946 12.028 1.667 1.00 96.38 82 GLY A CA 1
ATOM 649 C C . GLY A 1 82 ? -9.206 11.111 2.644 1.00 96.38 82 GLY A C 1
ATOM 650 O O . GLY A 1 82 ? -9.282 11.323 3.851 1.00 96.38 82 GLY A O 1
ATOM 651 N N . LEU A 1 83 ? -8.516 10.088 2.133 1.00 96.94 83 LEU A N 1
ATOM 652 C CA . LEU A 1 83 ? -7.751 9.113 2.910 1.00 96.94 83 LEU A CA 1
ATOM 653 C C . LEU A 1 83 ? -6.247 9.273 2.653 1.00 96.94 83 LEU A C 1
ATOM 655 O O . LEU A 1 83 ? -5.830 10.003 1.750 1.00 96.94 83 LEU A O 1
ATOM 659 N N . ALA A 1 84 ? -5.436 8.553 3.424 1.00 97.56 84 ALA A N 1
ATOM 660 C CA . ALA A 1 84 ? -4.000 8.400 3.212 1.00 97.56 84 ALA A CA 1
ATOM 661 C C . ALA A 1 84 ? -3.643 6.909 3.130 1.00 97.56 84 ALA A C 1
ATOM 663 O O . ALA A 1 84 ? -4.336 6.061 3.687 1.00 97.56 84 ALA A O 1
ATOM 664 N N . CYS A 1 85 ? -2.575 6.582 2.411 1.00 97.38 85 CYS A N 1
ATOM 665 C CA . CYS A 1 85 ? -2.115 5.213 2.211 1.00 97.38 85 CYS A CA 1
ATOM 666 C C . CYS A 1 85 ? -1.428 4.669 3.469 1.00 97.38 85 CYS A C 1
ATOM 668 O O . CYS A 1 85 ? -1.740 3.566 3.914 1.00 97.38 85 CYS A O 1
ATOM 670 N N . ARG A 1 86 ? -0.508 5.448 4.057 1.00 96.56 86 ARG A N 1
ATOM 671 C CA . ARG A 1 86 ? 0.226 5.170 5.309 1.00 96.56 86 ARG A CA 1
ATOM 672 C C . ARG A 1 86 ? 1.118 3.918 5.305 1.00 96.56 86 ARG A C 1
ATOM 674 O O . ARG A 1 86 ? 1.710 3.605 6.333 1.00 96.56 86 ARG A O 1
ATOM 681 N N . VAL A 1 87 ? 1.230 3.207 4.180 1.00 94.00 87 VAL A N 1
ATOM 682 C CA . VAL A 1 87 ? 1.989 1.943 4.034 1.00 94.00 87 VAL A CA 1
ATOM 683 C C . VAL A 1 87 ? 2.828 1.901 2.752 1.00 94.00 87 VAL A C 1
ATOM 685 O O . VAL A 1 87 ? 2.947 0.870 2.091 1.00 94.00 87 VAL A O 1
ATOM 688 N N . MET A 1 8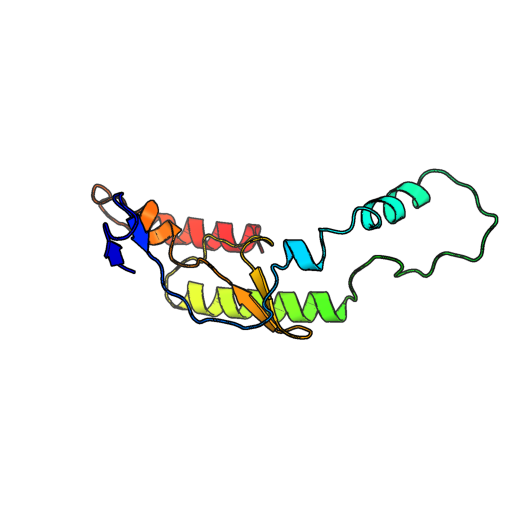8 ? 3.369 3.046 2.342 1.00 94.31 88 MET A N 1
ATOM 689 C CA . MET A 1 88 ? 4.120 3.156 1.095 1.00 94.31 88 MET A CA 1
ATOM 690 C C . MET A 1 88 ? 5.572 2.691 1.270 1.00 94.31 88 MET A C 1
ATOM 692 O O . MET A 1 88 ? 6.477 3.495 1.456 1.00 94.31 88 MET A O 1
ATOM 696 N N . ASP A 1 89 ? 5.792 1.376 1.222 1.00 93.88 89 ASP A N 1
ATOM 697 C CA . ASP A 1 89 ? 7.130 0.780 1.253 1.00 93.88 89 ASP A CA 1
ATOM 698 C C . ASP A 1 89 ? 7.230 -0.498 0.387 1.00 93.88 89 ASP A C 1
ATOM 700 O O . ASP A 1 89 ? 6.219 -1.174 0.145 1.00 93.88 89 ASP A O 1
ATOM 704 N N . PRO A 1 90 ? 8.438 -0.888 -0.077 1.00 95.69 90 PRO A N 1
ATOM 705 C CA . PRO A 1 90 ? 8.609 -2.042 -0.965 1.00 95.69 90 PRO A CA 1
ATOM 706 C C . PRO A 1 90 ? 8.133 -3.384 -0.389 1.00 95.69 90 PRO A C 1
ATOM 708 O O . PRO A 1 90 ? 7.868 -4.316 -1.152 1.00 95.69 90 PRO A O 1
ATOM 711 N N . THR A 1 91 ? 8.013 -3.525 0.935 1.00 96.31 91 THR A N 1
ATOM 712 C CA . THR A 1 91 ? 7.510 -4.758 1.567 1.00 96.31 91 THR A CA 1
ATOM 713 C C . THR A 1 91 ? 5.986 -4.855 1.524 1.00 96.31 91 THR A C 1
ATOM 715 O O . THR A 1 91 ? 5.438 -5.952 1.645 1.00 96.31 91 THR A O 1
ATOM 718 N N . LYS A 1 92 ? 5.293 -3.730 1.321 1.00 97.00 92 LYS A N 1
ATOM 719 C CA . LYS A 1 92 ? 3.826 -3.645 1.230 1.00 97.00 92 LYS A CA 1
ATOM 720 C C . LYS A 1 92 ? 3.321 -3.485 -0.195 1.00 97.00 92 LYS A C 1
ATOM 722 O O . LYS A 1 92 ? 2.122 -3.598 -0.429 1.00 97.00 92 LYS A O 1
ATOM 727 N N . ILE A 1 93 ? 4.206 -3.299 -1.167 1.00 97.69 93 ILE A N 1
ATOM 728 C CA . ILE A 1 93 ? 3.842 -3.286 -2.585 1.00 97.69 93 ILE A CA 1
ATOM 729 C C . ILE A 1 93 ? 3.985 -4.700 -3.147 1.00 97.69 93 ILE A C 1
ATOM 731 O O . ILE A 1 93 ? 5.075 -5.265 -3.150 1.00 97.69 93 ILE A O 1
ATOM 735 N N . LEU A 1 94 ? 2.891 -5.271 -3.648 1.00 97.75 94 LEU A N 1
ATOM 736 C CA . LEU A 1 94 ? 2.880 -6.559 -4.336 1.00 97.75 94 LEU A CA 1
ATOM 737 C C . LEU A 1 94 ? 3.039 -6.366 -5.843 1.00 97.75 94 LEU A C 1
ATOM 739 O O 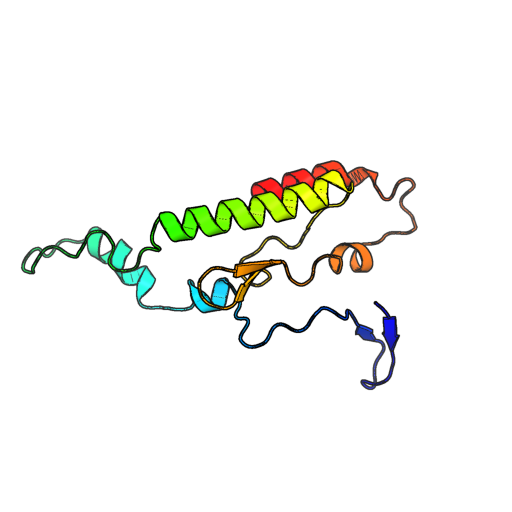. LEU A 1 94 ? 2.332 -5.568 -6.462 1.00 97.75 94 LEU A O 1
ATOM 743 N N . VAL A 1 95 ? 3.919 -7.161 -6.439 1.00 97.69 95 VAL A N 1
ATOM 744 C CA . VAL A 1 95 ? 4.097 -7.319 -7.879 1.00 97.69 95 VAL A CA 1
ATOM 745 C C . VAL A 1 95 ? 3.453 -8.638 -8.288 1.00 97.69 95 VAL A C 1
ATOM 747 O O . VAL A 1 95 ? 3.690 -9.681 -7.686 1.00 97.69 95 VAL A O 1
ATOM 750 N N . THR A 1 96 ? 2.621 -8.600 -9.322 1.00 95.75 96 THR A N 1
ATOM 751 C CA . THR A 1 96 ? 2.013 -9.798 -9.920 1.00 95.75 96 THR A CA 1
ATOM 752 C C . THR A 1 96 ? 2.258 -9.809 -11.421 1.00 95.75 96 THR A C 1
ATOM 754 O O . THR A 1 96 ? 2.185 -8.773 -12.093 1.00 95.75 96 THR A O 1
ATOM 757 N N . GLY A 1 97 ? 2.532 -10.993 -11.968 1.00 91.69 97 GLY A N 1
ATOM 758 C CA . GLY A 1 97 ? 2.904 -11.128 -13.372 1.00 91.69 97 GLY A CA 1
ATOM 759 C C . GLY A 1 97 ? 4.166 -10.321 -13.690 1.00 91.69 97 GLY A C 1
ATOM 760 O O . GLY A 1 97 ? 5.163 -10.407 -12.983 1.00 91.69 97 GLY A O 1
ATOM 761 N N . LYS A 1 98 ? 4.135 -9.538 -14.775 1.00 88.31 98 LYS A N 1
ATOM 762 C CA . LYS A 1 98 ? 5.309 -8.766 -15.214 1.00 88.31 98 LYS A CA 1
ATOM 763 C C . LYS A 1 98 ? 5.424 -7.404 -14.531 1.00 88.31 98 LYS A C 1
ATOM 765 O O . LYS A 1 98 ? 6.520 -7.005 -14.154 1.00 88.31 98 LYS A O 1
ATOM 770 N N . THR A 1 99 ? 4.314 -6.677 -14.412 1.00 93.50 99 THR A N 1
ATOM 771 C CA . THR A 1 99 ? 4.346 -5.249 -14.051 1.00 93.50 99 THR A CA 1
ATOM 772 C C . THR A 1 99 ? 3.192 -4.792 -13.165 1.00 93.50 99 THR A C 1
ATOM 774 O O . THR A 1 99 ? 3.174 -3.628 -12.777 1.00 93.50 99 THR A O 1
ATOM 777 N N . ARG A 1 100 ? 2.215 -5.653 -12.847 1.00 97.12 100 ARG A N 1
ATOM 778 C CA . ARG A 1 100 ? 0.993 -5.220 -12.161 1.00 97.12 100 ARG A CA 1
ATOM 779 C C . ARG A 1 100 ? 1.265 -5.039 -10.672 1.00 97.12 100 ARG A C 1
ATOM 781 O O . ARG A 1 100 ? 1.489 -6.029 -9.972 1.00 97.12 100 ARG A O 1
ATOM 788 N N . LEU A 1 101 ? 1.184 -3.793 -10.217 1.00 97.88 101 LEU A N 1
ATOM 789 C CA . LEU A 1 101 ? 1.367 -3.412 -8.822 1.00 97.88 101 LEU A CA 1
ATOM 790 C C . LEU A 1 101 ? 0.046 -3.374 -8.058 1.00 97.88 101 LEU A C 1
ATOM 792 O O . LEU A 1 101 ? -1.007 -3.047 -8.615 1.00 97.88 101 LEU A O 1
ATOM 796 N N . ARG A 1 102 ? 0.118 -3.691 -6.766 1.00 97.38 102 ARG A N 1
ATOM 797 C CA . ARG A 1 102 ? -0.956 -3.501 -5.786 1.00 97.38 102 ARG A CA 1
ATOM 798 C C . ARG A 1 102 ? -0.361 -3.098 -4.448 1.00 97.38 102 ARG A C 1
ATOM 800 O O . ARG A 1 102 ? 0.621 -3.693 -4.019 1.00 97.38 102 ARG A O 1
ATOM 807 N N . VAL A 1 103 ? -0.969 -2.123 -3.785 1.00 97.06 103 VAL A N 1
ATOM 808 C CA . VAL A 1 103 ? -0.586 -1.753 -2.421 1.00 97.06 103 VAL A CA 1
ATOM 809 C C . VAL A 1 103 ? -1.359 -2.643 -1.450 1.00 97.06 103 VAL A C 1
ATOM 811 O O . VAL A 1 103 ? -2.585 -2.703 -1.508 1.00 97.06 103 VAL A O 1
ATOM 814 N N . ASN A 1 104 ? -0.645 -3.375 -0.601 1.00 96.56 104 ASN A N 1
ATOM 815 C CA . ASN A 1 104 ? -1.199 -4.266 0.412 1.00 96.56 104 ASN A CA 1
ATOM 816 C C . ASN A 1 104 ? -1.211 -3.582 1.788 1.00 96.56 104 ASN A C 1
ATOM 818 O O . ASN A 1 104 ? -0.514 -2.596 2.003 1.00 96.56 104 ASN A O 1
ATOM 822 N N . CYS A 1 105 ? -1.985 -4.121 2.733 1.00 95.62 105 CYS A N 1
ATOM 823 C CA . CYS A 1 105 ? -2.068 -3.646 4.121 1.00 95.62 105 CYS A CA 1
ATOM 824 C C . CYS A 1 105 ? -2.571 -2.198 4.301 1.00 95.62 105 CYS A C 1
ATOM 826 O O . CYS A 1 105 ? -2.455 -1.645 5.396 1.00 95.62 105 CYS A O 1
ATOM 828 N N . VAL A 1 106 ? -3.166 -1.589 3.271 1.00 96.06 106 VAL A N 1
ATOM 829 C CA . VAL A 1 106 ? -3.832 -0.282 3.395 1.00 96.06 106 VAL A CA 1
ATOM 830 C C . VAL A 1 106 ? -4.982 -0.403 4.404 1.00 96.06 106 VAL A C 1
ATOM 832 O O . VAL A 1 106 ? -5.671 -1.429 4.445 1.00 96.06 106 VAL A O 1
ATOM 835 N N . GLY A 1 107 ? -5.172 0.615 5.244 1.00 94.62 107 GLY A N 1
ATOM 836 C CA . GLY A 1 107 ? -6.204 0.630 6.284 1.00 94.62 107 GLY A CA 1
ATOM 837 C C . GLY A 1 107 ? -5.794 -0.001 7.620 1.00 94.62 107 GLY A C 1
ATOM 838 O O . GLY A 1 107 ? -6.515 0.151 8.604 1.00 94.62 107 GLY A O 1
ATOM 839 N N . VAL A 1 108 ? -4.653 -0.704 7.700 1.00 96.25 108 VAL A N 1
ATOM 840 C CA . VAL A 1 108 ? -4.190 -1.302 8.969 1.00 96.25 108 VAL A CA 1
ATOM 841 C C . VAL A 1 108 ? -3.853 -0.216 9.989 1.00 96.25 108 VAL A C 1
ATOM 843 O O . VAL A 1 108 ? -4.329 -0.269 11.123 1.00 96.25 108 VAL A O 1
ATOM 846 N N . PHE A 1 109 ? -3.071 0.792 9.593 1.00 94.94 109 PHE A N 1
ATOM 847 C CA . PHE A 1 109 ? -2.689 1.879 10.497 1.00 94.94 109 PHE A CA 1
ATOM 848 C C . PHE A 1 109 ? -3.862 2.783 10.870 1.00 94.94 109 PHE A C 1
ATOM 850 O O . PHE A 1 109 ? -3.890 3.286 11.987 1.00 94.94 109 PHE A O 1
ATOM 857 N N . ASP A 1 110 ? -4.852 2.949 9.997 1.00 93.94 110 ASP A N 1
ATOM 858 C CA . ASP A 1 110 ? -6.072 3.705 10.293 1.00 93.94 110 ASP A CA 1
ATOM 859 C C . ASP A 1 110 ? -6.843 3.102 11.469 1.00 93.94 110 ASP A C 1
ATOM 861 O O . ASP A 1 110 ? -7.373 3.840 12.292 1.00 93.94 110 ASP A O 1
ATOM 865 N N . VAL A 1 111 ? -6.847 1.770 11.593 1.00 94.75 111 VAL A N 1
ATOM 866 C CA . VAL A 1 111 ? -7.471 1.071 12.725 1.00 94.75 111 VAL A CA 1
ATOM 867 C C . VAL A 1 111 ? -6.555 1.052 13.948 1.00 94.75 111 VAL A C 1
ATOM 869 O O . VAL A 1 111 ? -7.009 1.326 15.054 1.00 94.75 111 VAL A O 1
ATOM 872 N N . LEU A 1 112 ? -5.269 0.725 13.775 1.00 94.19 112 LEU A N 1
ATOM 873 C CA . LEU A 1 112 ? -4.344 0.562 14.904 1.00 94.19 112 LEU A CA 1
ATOM 874 C C . LEU A 1 112 ? -3.992 1.877 15.601 1.00 94.19 112 LEU A C 1
ATOM 876 O O . LEU A 1 112 ? -3.736 1.872 16.801 1.00 94.19 112 LEU A O 1
ATOM 880 N N . THR A 1 113 ? -3.947 2.988 14.864 1.00 92.31 113 THR A N 1
ATOM 881 C CA . THR A 1 113 ? -3.623 4.308 15.423 1.00 92.31 113 THR A CA 1
ATOM 882 C C . THR A 1 113 ? -4.864 5.165 15.635 1.00 92.31 113 THR A C 1
ATOM 884 O O . THR A 1 113 ? -4.730 6.377 15.795 1.00 92.31 113 THR A O 1
ATOM 887 N N . PHE A 1 114 ? -6.062 4.577 15.567 1.00 91.25 114 PHE A N 1
ATOM 888 C CA . PHE A 1 114 ? -7.285 5.306 15.863 1.00 91.25 114 PHE A CA 1
ATOM 889 C C . PHE A 1 114 ? -7.291 5.715 17.337 1.00 91.25 114 PHE A C 1
ATOM 891 O O . PHE A 1 114 ? -7.150 4.876 18.226 1.00 91.25 114 PHE A O 1
ATOM 898 N N . ASP A 1 115 ? -7.483 7.005 17.588 1.00 89.50 115 ASP A N 1
ATOM 899 C CA . ASP A 1 115 ? -7.546 7.566 18.930 1.00 89.50 115 ASP A CA 1
ATOM 900 C C . ASP A 1 115 ? -8.892 8.262 19.130 1.00 89.50 115 ASP A C 1
ATOM 902 O O . ASP A 1 115 ? -9.167 9.320 18.564 1.00 89.50 115 ASP A O 1
ATOM 906 N N . ASN A 1 116 ? -9.732 7.655 19.967 1.00 88.88 116 ASN A N 1
ATOM 907 C CA . ASN A 1 116 ? -11.069 8.157 20.265 1.00 88.88 116 ASN A CA 1
ATOM 908 C C . ASN A 1 116 ? -11.058 9.454 21.096 1.00 88.88 116 ASN A C 1
ATOM 910 O O . ASN A 1 116 ? -12.096 10.094 21.238 1.00 88.88 116 ASN A O 1
ATOM 914 N N . SER A 1 117 ? -9.915 9.836 21.674 1.00 92.19 117 SER A N 1
ATOM 915 C CA . SER A 1 117 ? -9.775 11.092 22.416 1.00 92.19 117 SER A CA 1
ATOM 916 C C . SER A 1 117 ? -9.526 12.304 21.509 1.00 92.19 117 SER A C 1
ATOM 918 O O . SER A 1 117 ? -9.644 13.445 21.960 1.00 92.19 117 SER A O 1
ATOM 920 N N . GLN A 1 118 ? -9.218 12.087 20.225 1.00 87.56 118 GLN A N 1
ATOM 921 C CA . GLN A 1 118 ? -9.003 13.173 19.274 1.00 87.56 118 GLN A CA 1
ATOM 922 C C . GLN A 1 118 ? -10.326 13.831 18.873 1.00 87.56 118 GLN A C 1
ATOM 924 O O . GLN A 1 118 ? -11.200 13.203 18.283 1.00 87.56 118 GLN A O 1
ATOM 929 N N . ASN A 1 119 ? -10.428 15.145 19.101 1.00 85.88 119 ASN A N 1
ATOM 930 C CA . ASN A 1 119 ? -11.597 15.947 18.712 1.00 85.88 119 ASN A CA 1
ATOM 931 C C . ASN A 1 119 ? -11.888 15.912 17.202 1.00 85.88 119 ASN A C 1
ATOM 933 O O . ASN A 1 119 ? -13.035 16.073 16.791 1.00 85.88 119 ASN A O 1
ATOM 937 N N . ASN A 1 120 ? -10.856 15.744 16.370 1.00 88.12 120 ASN A N 1
ATOM 938 C CA . ASN A 1 120 ? -11.002 15.600 14.928 1.00 88.12 120 ASN A CA 1
ATOM 939 C C . ASN A 1 120 ? -10.060 14.497 14.412 1.00 88.12 120 ASN A C 1
ATOM 941 O O . ASN A 1 120 ? -8.866 14.764 14.251 1.00 88.12 120 ASN A O 1
ATOM 945 N N . PRO A 1 121 ? -10.575 13.297 14.090 1.00 82.50 121 PRO A N 1
ATOM 946 C CA . PRO A 1 121 ? -9.754 12.182 13.612 1.00 82.50 121 PRO A CA 1
ATOM 947 C C . PRO A 1 121 ? -9.107 12.445 12.241 1.00 82.50 121 PRO A C 1
ATOM 949 O O . PRO A 1 121 ? -8.183 11.742 11.844 1.00 82.50 121 PRO A O 1
ATOM 952 N N . LEU A 1 122 ? -9.562 13.469 11.509 1.00 87.12 122 LEU A N 1
ATOM 953 C CA . LEU A 1 122 ? -9.023 13.853 10.202 1.00 87.12 122 LEU A CA 1
ATOM 954 C C . LEU A 1 122 ? -7.993 14.987 10.283 1.00 87.12 122 LEU A C 1
ATOM 956 O O . LEU A 1 122 ? -7.451 15.383 9.252 1.00 87.12 122 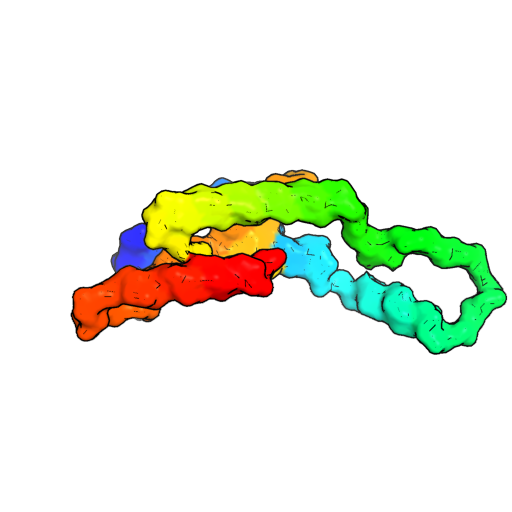LEU A O 1
ATOM 960 N N . ALA A 1 123 ? -7.692 15.515 11.475 1.00 90.88 123 ALA A N 1
ATOM 961 C CA . ALA A 1 123 ? -6.798 16.668 11.630 1.00 90.88 123 ALA A CA 1
ATOM 962 C C . ALA A 1 123 ? -5.397 16.434 11.035 1.00 90.88 123 ALA A C 1
ATOM 964 O O . ALA A 1 123 ? -4.791 17.354 10.491 1.00 90.88 123 ALA A O 1
ATOM 965 N N . LEU A 1 124 ? -4.901 15.195 11.100 1.00 92.69 124 LEU A N 1
ATOM 966 C CA . LEU A 1 124 ? -3.586 14.808 10.581 1.00 92.69 124 LEU A CA 1
ATOM 967 C C . LEU A 1 124 ? -3.623 14.318 9.127 1.00 92.69 124 LEU A C 1
ATOM 969 O O . LEU A 1 124 ? -2.576 13.992 8.572 1.00 92.69 124 LEU A O 1
ATOM 973 N N . MET A 1 125 ? -4.794 14.281 8.482 1.00 95.69 125 MET A N 1
ATOM 974 C CA . MET A 1 125 ? -4.945 13.645 7.170 1.00 95.69 125 MET A CA 1
ATOM 975 C C . MET A 1 125 ? -4.030 14.270 6.112 1.00 95.69 125 MET A C 1
ATOM 977 O O . MET A 1 125 ? -3.319 13.552 5.417 1.00 95.69 125 MET A O 1
ATOM 981 N N . ALA A 1 126 ? -3.963 15.603 6.048 1.00 96.50 126 ALA A N 1
ATOM 982 C CA . ALA A 1 126 ? -3.075 16.299 5.114 1.00 96.50 126 ALA A CA 1
ATOM 983 C C . ALA A 1 126 ? -1.589 15.968 5.353 1.00 96.50 126 ALA A C 1
ATOM 985 O O . ALA A 1 126 ? -0.815 15.860 4.405 1.00 96.50 126 ALA A O 1
ATOM 986 N N . GLN A 1 127 ? -1.188 15.762 6.612 1.00 96.56 127 GLN A N 1
ATOM 987 C CA . GLN A 1 127 ? 0.182 15.369 6.947 1.00 96.56 127 GLN A CA 1
ATOM 988 C C . GLN A 1 127 ? 0.470 13.931 6.510 1.00 96.56 127 GLN A C 1
ATOM 990 O O . GLN A 1 127 ? 1.537 13.668 5.963 1.00 96.56 127 GLN A O 1
ATOM 995 N N . TYR A 1 128 ? -0.482 13.011 6.693 1.00 97.31 128 TYR A N 1
ATOM 996 C CA . TYR A 1 128 ? -0.343 11.638 6.204 1.00 97.31 128 TYR A CA 1
ATOM 997 C C . TYR A 1 128 ? -0.295 11.571 4.675 1.00 97.31 128 TYR A C 1
ATOM 999 O O . TYR A 1 128 ? 0.543 10.859 4.133 1.00 97.31 128 TYR A O 1
ATOM 1007 N N . GLN A 1 129 ? -1.114 12.360 3.976 1.00 98.06 129 GLN A N 1
ATOM 1008 C CA . GLN A 1 129 ? -1.063 12.453 2.514 1.00 98.06 129 GLN A CA 1
ATOM 1009 C C . GLN A 1 129 ? 0.281 13.008 2.025 1.00 98.06 129 GLN A C 1
ATOM 1011 O O . GLN A 1 129 ? 0.843 12.492 1.062 1.00 98.06 129 GLN A O 1
ATOM 1016 N N . GLN A 1 130 ? 0.836 14.011 2.711 1.00 98.06 130 GLN A N 1
ATOM 1017 C CA . GLN A 1 130 ? 2.171 14.521 2.402 1.00 98.06 130 GLN A CA 1
ATOM 1018 C C . GLN A 1 130 ? 3.261 13.472 2.663 1.00 98.06 130 GLN A C 1
ATOM 1020 O O . GLN A 1 130 ? 4.186 13.345 1.865 1.00 98.06 130 GLN A O 1
ATOM 1025 N N . ALA A 1 131 ? 3.154 12.710 3.754 1.00 97.69 131 ALA A N 1
ATOM 1026 C CA . ALA A 1 131 ? 4.083 11.625 4.057 1.00 97.69 131 ALA A CA 1
ATOM 1027 C C . ALA A 1 131 ? 4.048 10.528 2.980 1.00 97.69 131 ALA A C 1
ATOM 1029 O O . ALA A 1 131 ? 5.109 10.075 2.563 1.00 97.69 131 ALA A O 1
ATOM 1030 N N . ASP A 1 132 ? 2.866 10.173 2.461 1.00 97.94 132 ASP A N 1
ATOM 1031 C CA . ASP A 1 132 ? 2.743 9.221 1.349 1.00 97.94 132 ASP A CA 1
ATOM 1032 C C . ASP A 1 132 ? 3.526 9.677 0.110 1.00 97.94 132 ASP A C 1
ATOM 1034 O O . ASP A 1 132 ? 4.178 8.863 -0.533 1.00 97.94 132 ASP A O 1
ATOM 1038 N N . LEU A 1 133 ? 3.480 10.973 -0.222 1.00 97.38 133 LEU A N 1
ATOM 1039 C CA . LEU A 1 133 ? 4.202 11.530 -1.374 1.00 97.38 133 LEU A CA 1
ATOM 1040 C C . LEU A 1 133 ? 5.720 11.549 -1.175 1.00 97.38 133 LEU A C 1
ATOM 1042 O O . LEU A 1 133 ? 6.453 11.493 -2.154 1.00 97.38 133 LEU A O 1
ATOM 1046 N N . ILE A 1 134 ? 6.185 11.657 0.071 1.00 97.25 134 ILE A N 1
ATOM 1047 C CA . ILE A 1 134 ? 7.613 11.571 0.410 1.00 97.25 134 ILE A CA 1
ATOM 1048 C C . ILE A 1 134 ? 8.093 10.117 0.345 1.00 97.25 134 ILE A C 1
ATOM 1050 O O . ILE A 1 134 ? 9.247 9.865 0.009 1.00 97.25 134 ILE A O 1
ATOM 1054 N N . SER A 1 135 ? 7.225 9.170 0.702 1.00 94.94 135 SER A N 1
ATOM 1055 C CA . SER A 1 135 ? 7.528 7.740 0.678 1.00 94.94 135 SER A CA 1
ATOM 1056 C C . SER A 1 135 ? 7.419 7.100 -0.711 1.00 94.94 135 SER A C 1
ATOM 1058 O O . SER A 1 135 ? 7.963 6.011 -0.893 1.00 94.94 135 SER A O 1
ATOM 1060 N N . LEU A 1 136 ? 6.706 7.731 -1.653 1.00 91.56 136 LEU A N 1
ATOM 1061 C CA . LEU A 1 136 ? 6.582 7.290 -3.048 1.00 91.56 136 LEU A CA 1
ATOM 1062 C C . LEU A 1 136 ? 7.905 7.417 -3.816 1.00 91.56 136 LEU A C 1
ATOM 1064 O O . LEU A 1 136 ? 8.235 6.448 -4.539 1.00 91.56 136 LEU A O 1
#

InterPro domains:
  IPR011009 Protein kinase-like domain superfamily [SSF56112] (54-108)
  IPR030844 PAN2-PAN3 deadenylation complex subunit PAN3 [PTHR12272] (1-136)

Foldseek 3Di:
DDWDCPVVDTDDDDDDDDDPPWDFLCVVQPVDPCLVVVVVQVPDDDPDDPDPDPCVNHDDPVLVVLQCVQLVVVLVVQVVVLAAQLQLDRRQWIDDDPRDIDGHPGCVCVVVVDDPPDPDSSPCSVVRSVVNVVSD